Protein AF-A0A8T3WLY7-F1 (afdb_monomer_lite)

Secondary structure (DSSP, 8-state):
-PPEEBGGG-----HHHHH-TT--EEE-TTS-EEE-GGG--S--TTTTT-TTS-EEBPPTT----SS-B-HHHHHHTTEEEETTEEEE----

Foldseek 3Di:
DAWAAAQVQQPLPCQLCVQDPQSQWDADPVSGIWGNPVSDPPPCRSQVRRPRLRTAAEPPPDDDDGRHDYCVRLVVVQWDDDRRYIDHPPDD

Structure (mmCIF, N/CA/C/O backbone):
data_AF-A0A8T3WLY7-F1
#
_entry.id   AF-A0A8T3WLY7-F1
#
loop_
_atom_site.group_PDB
_atom_site.id
_atom_site.type_symbol
_atom_site.label_atom_id
_atom_site.label_alt_id
_atom_site.label_comp_id
_atom_site.label_asym_id
_atom_site.label_entity_id
_atom_site.label_seq_id
_atom_site.pdbx_PDB_ins_code
_atom_site.Cartn_x
_atom_site.Cartn_y
_atom_site.Cartn_z
_atom_site.occupancy
_atom_site.B_iso_or_equiv
_atom_site.auth_seq_id
_atom_site.auth_comp_id
_atom_site.auth_asym_id
_atom_site.auth_atom_id
_atom_site.pdbx_PDB_model_num
ATOM 1 N N . MET A 1 1 ? 8.085 10.506 0.049 1.00 86.19 1 MET A N 1
ATOM 2 C CA . MET A 1 1 ? 7.329 9.671 0.955 1.00 86.19 1 MET A CA 1
ATOM 3 C C . MET A 1 1 ? 6.798 8.410 0.260 1.00 86.19 1 MET A C 1
ATOM 5 O O . MET A 1 1 ? 6.064 8.522 -0.717 1.00 86.19 1 MET A O 1
ATOM 9 N N . PRO A 1 2 ? 7.116 7.220 0.789 1.00 94.88 2 PRO A N 1
ATOM 10 C CA . PRO A 1 2 ? 6.537 5.960 0.329 1.00 94.88 2 PRO A CA 1
ATOM 11 C C . PRO A 1 2 ? 5.026 5.863 0.625 1.00 94.88 2 PRO A C 1
ATOM 13 O O . PRO A 1 2 ? 4.558 6.515 1.561 1.00 94.88 2 PRO A O 1
ATOM 16 N N . PRO A 1 3 ? 4.241 5.069 -0.130 1.00 96.75 3 PRO A N 1
ATOM 17 C CA . PRO A 1 3 ? 2.822 4.843 0.154 1.00 96.75 3 PRO A CA 1
ATOM 18 C C . PRO A 1 3 ? 2.604 3.868 1.327 1.00 96.75 3 PRO A C 1
ATOM 20 O O . PRO A 1 3 ? 3.508 3.142 1.727 1.00 96.75 3 PRO A O 1
ATOM 23 N N . ILE A 1 4 ? 1.381 3.804 1.853 1.00 97.25 4 ILE A N 1
ATOM 24 C CA . ILE A 1 4 ? 0.926 2.719 2.739 1.00 97.25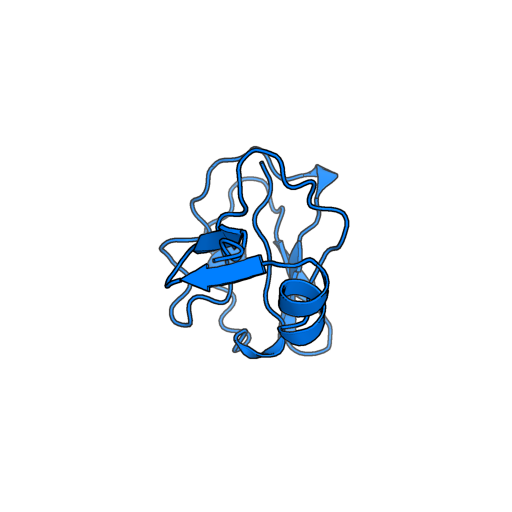 4 ILE A CA 1
ATOM 25 C C . ILE A 1 4 ? 0.183 1.692 1.885 1.00 97.25 4 ILE A C 1
ATOM 27 O O . ILE A 1 4 ? -0.699 2.071 1.115 1.00 97.25 4 ILE A O 1
ATOM 31 N N . ILE A 1 5 ? 0.506 0.407 2.042 1.00 97.62 5 ILE A N 1
ATOM 32 C CA . ILE A 1 5 ? -0.253 -0.691 1.431 1.00 97.62 5 ILE A CA 1
ATOM 33 C C . ILE A 1 5 ? -1.140 -1.342 2.488 1.00 97.62 5 ILE A C 1
ATOM 35 O O . ILE A 1 5 ? -0.636 -1.731 3.539 1.00 97.62 5 ILE A O 1
ATOM 39 N N . V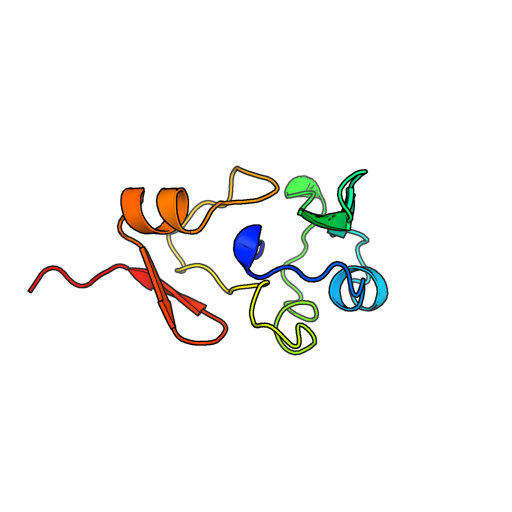AL A 1 6 ? -2.439 -1.444 2.208 1.00 97.81 6 VAL A N 1
ATOM 40 C CA . VAL A 1 6 ? -3.445 -2.042 3.095 1.00 97.81 6 VAL A CA 1
ATOM 41 C C . VAL A 1 6 ? -3.755 -3.459 2.634 1.00 97.81 6 VAL A C 1
ATOM 43 O O . VAL A 1 6 ? -4.324 -3.648 1.555 1.00 97.81 6 VAL A O 1
ATOM 46 N N . GLN A 1 7 ? -3.390 -4.445 3.449 1.00 97.12 7 GLN A N 1
ATOM 47 C CA . GLN A 1 7 ? -3.502 -5.864 3.112 1.00 97.12 7 GLN A CA 1
ATOM 48 C C . GLN A 1 7 ? -4.936 -6.259 2.738 1.00 97.12 7 GLN A C 1
ATOM 50 O O . GLN A 1 7 ? -5.169 -6.843 1.685 1.00 97.12 7 GLN A O 1
ATOM 55 N N . GLU A 1 8 ? -5.912 -5.885 3.563 1.00 96.94 8 GLU A N 1
ATOM 56 C CA . GLU A 1 8 ? -7.307 -6.323 3.450 1.00 96.94 8 GLU A CA 1
ATOM 57 C C . GLU A 1 8 ? -8.035 -5.743 2.231 1.00 96.94 8 GLU A C 1
ATOM 59 O O . GLU A 1 8 ? -9.034 -6.299 1.777 1.00 96.94 8 GLU A O 1
ATOM 64 N N . LYS A 1 9 ? -7.534 -4.631 1.682 1.00 97.19 9 LYS A N 1
ATOM 65 C CA . LYS A 1 9 ? -8.079 -4.003 0.470 1.00 97.19 9 LYS A CA 1
ATOM 66 C C . LYS A 1 9 ? -7.388 -4.476 -0.803 1.00 97.19 9 LYS A C 1
ATOM 68 O O . LYS A 1 9 ? -7.874 -4.200 -1.905 1.00 97.19 9 LYS A O 1
ATOM 73 N N . CYS A 1 10 ? -6.228 -5.119 -0.691 1.00 97.94 10 CYS A N 1
ATOM 74 C CA . CYS A 1 10 ? -5.478 -5.568 -1.849 1.00 97.94 10 CYS A CA 1
ATOM 75 C C . CYS A 1 10 ? -6.161 -6.791 -2.471 1.00 97.94 10 CYS A C 1
ATOM 77 O O . CYS A 1 10 ? -6.452 -7.767 -1.792 1.00 97.94 10 CYS A O 1
ATOM 79 N N . ILE A 1 11 ? -6.400 -6.741 -3.781 1.00 97.81 11 ILE A N 1
ATOM 80 C CA . ILE A 1 11 ? -7.016 -7.842 -4.544 1.00 97.81 11 ILE A CA 1
ATOM 81 C C . ILE A 1 11 ? -6.021 -8.544 -5.479 1.00 97.81 11 ILE A C 1
ATOM 83 O O . ILE A 1 11 ? -6.429 -9.242 -6.401 1.00 97.81 11 ILE A O 1
ATOM 87 N N . GLY A 1 12 ? -4.723 -8.271 -5.330 1.00 97.62 12 GLY A N 1
ATOM 88 C CA . GLY A 1 12 ? -3.683 -8.903 -6.143 1.00 97.62 12 GLY A CA 1
ATOM 89 C C . GLY A 1 12 ? -3.670 -8.541 -7.630 1.00 97.62 12 GLY A C 1
ATOM 90 O O . GLY A 1 12 ? -3.100 -9.269 -8.432 1.00 97.62 12 GLY A O 1
ATOM 91 N N . CYS A 1 13 ? -4.270 -7.415 -8.037 1.00 97.81 13 CYS A N 1
ATOM 92 C CA . CYS A 1 13 ? -4.372 -7.058 -9.461 1.00 97.81 13 CYS A CA 1
ATOM 93 C C . CYS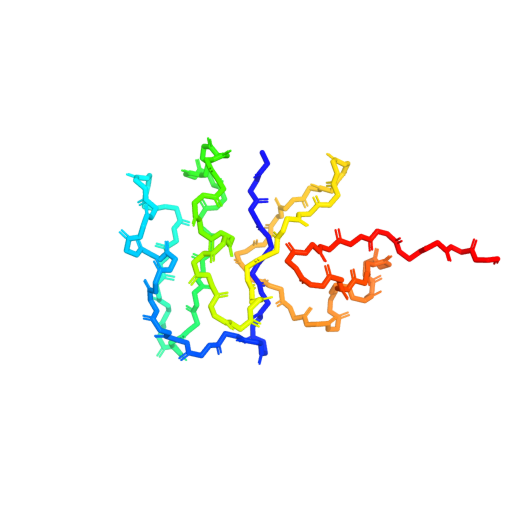 A 1 13 ? -3.040 -6.667 -10.136 1.00 97.81 13 CYS A C 1
ATOM 95 O O . CYS A 1 13 ? -2.982 -6.584 -11.360 1.00 97.81 13 CYS A O 1
ATOM 97 N N . GLY A 1 14 ? -1.988 -6.361 -9.366 1.00 97.12 14 GLY A N 1
ATOM 98 C CA . GLY A 1 14 ? -0.659 -6.014 -9.890 1.00 97.12 14 GLY A CA 1
ATOM 99 C C . GLY A 1 14 ? -0.536 -4.655 -10.601 1.00 97.12 14 GLY A C 1
ATOM 100 O O . GLY A 1 14 ? 0.552 -4.309 -11.057 1.00 97.12 14 GLY A O 1
ATOM 101 N N . ALA A 1 15 ? -1.599 -3.843 -10.676 1.00 97.94 15 ALA A N 1
ATOM 102 C CA . ALA A 1 15 ? -1.574 -2.552 -11.378 1.00 97.94 15 ALA A CA 1
ATOM 103 C C . ALA A 1 15 ? -0.502 -1.586 -10.834 1.00 97.94 15 ALA A C 1
ATOM 105 O O . ALA A 1 15 ? 0.188 -0.907 -11.595 1.00 97.94 15 ALA A O 1
ATOM 106 N N . CYS A 1 16 ? -0.326 -1.555 -9.512 1.00 97.88 16 CYS A N 1
ATOM 107 C CA . CYS A 1 16 ? 0.664 -0.710 -8.850 1.00 97.88 16 CYS A CA 1
ATOM 108 C C . CYS A 1 16 ? 2.115 -1.152 -9.135 1.00 97.88 16 CYS A C 1
ATOM 110 O O . CYS A 1 16 ? 2.988 -0.302 -9.302 1.00 97.88 16 CYS A O 1
ATOM 112 N N . VAL A 1 17 ? 2.357 -2.462 -9.263 1.00 97.75 17 VAL A N 1
ATOM 113 C CA . VAL A 1 17 ? 3.655 -3.037 -9.654 1.00 97.75 17 VAL A CA 1
ATOM 114 C C . VAL A 1 17 ? 3.982 -2.671 -11.100 1.00 97.75 17 VAL A C 1
ATOM 116 O O . VAL A 1 17 ? 5.097 -2.247 -11.390 1.00 97.75 17 VAL A O 1
ATOM 119 N N . ALA A 1 18 ? 3.000 -2.782 -11.999 1.00 97.81 18 ALA A N 1
ATOM 120 C CA . ALA A 1 18 ? 3.181 -2.507 -13.422 1.00 97.81 18 ALA A CA 1
ATOM 121 C C . ALA A 1 18 ? 3.504 -1.033 -13.722 1.00 97.81 18 ALA A C 1
ATOM 123 O O . ALA A 1 18 ? 4.275 -0.756 -14.640 1.00 97.81 18 ALA A O 1
ATOM 124 N N . VAL A 1 19 ? 2.923 -0.091 -12.969 1.00 97.69 19 VAL A N 1
ATOM 125 C CA . VAL A 1 19 ? 3.119 1.347 -13.215 1.00 97.69 19 VAL A CA 1
ATOM 126 C C . VAL A 1 19 ? 4.377 1.910 -12.548 1.00 97.69 19 VAL A C 1
ATOM 128 O O . VAL A 1 19 ? 4.881 2.934 -12.995 1.00 97.69 19 VAL A O 1
ATOM 131 N N . CYS A 1 20 ? 4.896 1.277 -11.488 1.00 97.50 20 CYS A N 1
ATOM 132 C CA . CYS A 1 20 ? 6.004 1.830 -10.710 1.00 97.50 20 CYS A CA 1
ATOM 133 C C . CYS A 1 20 ? 7.339 1.749 -11.483 1.00 97.50 20 CYS A C 1
ATOM 135 O O . CYS A 1 20 ? 7.895 0.654 -11.624 1.00 97.50 20 CYS A O 1
ATOM 137 N N . PRO A 1 21 ? 7.937 2.880 -11.910 1.00 96.38 21 PRO A N 1
ATOM 138 C CA . PRO A 1 21 ? 9.168 2.853 -12.707 1.00 96.38 21 PRO A CA 1
ATOM 139 C C . PRO A 1 21 ? 10.395 2.397 -11.898 1.00 96.38 21 PRO A C 1
ATOM 141 O O . PRO A 1 21 ? 11.365 1.895 -12.464 1.00 96.38 21 PRO A O 1
ATOM 144 N N . PHE A 1 22 ? 10.336 2.516 -10.569 1.00 96.81 22 PHE A N 1
ATOM 145 C CA . PHE A 1 22 ? 11.425 2.170 -9.650 1.00 96.81 22 PHE A CA 1
ATOM 146 C C . PHE A 1 22 ? 11.364 0.730 -9.137 1.00 96.81 22 PHE A C 1
ATOM 148 O O . PHE A 1 22 ? 12.254 0.300 -8.404 1.00 96.81 22 PHE A O 1
ATOM 155 N N . LYS A 1 23 ? 10.322 -0.032 -9.510 1.00 95.81 23 LYS A N 1
ATOM 156 C CA . LYS A 1 23 ? 10.090 -1.396 -9.003 1.00 95.81 23 LYS A CA 1
ATOM 157 C C . LYS A 1 23 ? 10.114 -1.442 -7.469 1.00 95.81 23 LYS A C 1
ATOM 159 O O . LYS A 1 23 ? 10.724 -2.324 -6.865 1.00 95.81 23 LYS A O 1
ATOM 164 N N . ALA A 1 24 ? 9.484 -0.443 -6.853 1.00 97.50 24 ALA A N 1
ATOM 165 C CA . ALA A 1 24 ? 9.354 -0.337 -5.406 1.00 97.50 24 ALA A CA 1
ATOM 166 C C . ALA A 1 24 ? 8.218 -1.210 -4.854 1.00 97.50 24 ALA A C 1
ATOM 168 O O . ALA A 1 24 ? 8.069 -1.299 -3.645 1.00 97.50 24 ALA A O 1
ATOM 169 N N . LEU A 1 25 ? 7.418 -1.837 -5.718 1.00 97.25 25 LEU A N 1
ATOM 170 C CA . LEU A 1 25 ? 6.326 -2.726 -5.340 1.00 97.25 25 LEU A CA 1
ATOM 171 C C . LEU A 1 25 ? 6.544 -4.097 -5.975 1.00 97.25 25 LEU A C 1
ATOM 173 O O . LEU A 1 25 ? 6.903 -4.175 -7.151 1.00 97.25 25 LEU A O 1
ATOM 177 N N . GLU A 1 26 ? 6.300 -5.152 -5.210 1.00 97.50 26 GLU A N 1
ATOM 178 C CA . GLU A 1 26 ? 6.335 -6.546 -5.658 1.00 97.50 26 GLU A CA 1
ATOM 179 C C . GLU A 1 26 ? 5.096 -7.297 -5.164 1.00 97.50 26 GLU A C 1
ATOM 181 O O . GLU A 1 26 ? 4.406 -6.818 -4.271 1.00 97.50 26 GLU A O 1
ATOM 186 N N . MET A 1 27 ? 4.768 -8.429 -5.785 1.00 97.69 27 MET A N 1
ATOM 187 C CA . MET A 1 27 ? 3.694 -9.304 -5.306 1.00 97.69 27 MET A CA 1
ATOM 188 C C . MET A 1 27 ? 4.313 -10.409 -4.453 1.00 97.69 27 MET A C 1
ATOM 190 O O . MET A 1 27 ? 5.294 -11.016 -4.890 1.00 97.69 27 MET A O 1
ATOM 194 N N . ASP A 1 28 ? 3.752 -10.664 -3.275 1.00 95.81 28 ASP A N 1
ATOM 195 C CA . ASP A 1 28 ? 4.153 -11.784 -2.422 1.00 95.81 28 ASP A CA 1
ATOM 196 C C . ASP A 1 28 ? 3.492 -13.115 -2.840 1.00 95.81 28 ASP A C 1
ATOM 198 O O . ASP A 1 28 ? 2.795 -13.212 -3.856 1.00 95.81 28 ASP A O 1
ATOM 202 N N . GLU A 1 29 ? 3.733 -14.161 -2.046 1.00 94.69 29 GLU A N 1
ATOM 203 C CA . GLU A 1 29 ? 3.183 -15.506 -2.259 1.00 94.69 29 GLU A CA 1
ATOM 204 C C . GLU A 1 29 ? 1.654 -15.573 -2.065 1.00 94.69 29 GLU A C 1
ATOM 206 O O . GLU A 1 29 ? 0.997 -16.427 -2.664 1.00 94.69 29 GLU A O 1
ATOM 211 N N . ASP A 1 30 ? 1.081 -14.639 -1.300 1.00 94.50 30 ASP A N 1
ATOM 212 C CA . ASP A 1 30 ? -0.349 -14.540 -0.991 1.00 94.50 30 ASP A CA 1
ATOM 213 C C . ASP A 1 30 ? -1.105 -13.597 -1.957 1.00 94.50 30 ASP A C 1
ATOM 215 O O . ASP A 1 30 ? -2.298 -13.335 -1.784 1.00 94.50 30 ASP A O 1
ATOM 219 N N . ASN A 1 31 ? -0.448 -13.127 -3.026 1.00 95.19 31 ASN A N 1
ATOM 220 C CA . ASN A 1 31 ? -0.952 -12.128 -3.978 1.00 95.19 31 ASN A CA 1
ATOM 221 C C . ASN A 1 31 ? -1.292 -10.769 -3.341 1.00 95.19 31 ASN A C 1
ATOM 223 O O . ASN A 1 31 ? -2.175 -10.049 -3.820 1.00 95.19 31 ASN A O 1
ATOM 227 N N . ILE A 1 32 ? -0.556 -10.369 -2.311 1.00 97.50 32 ILE A N 1
ATOM 228 C CA . ILE A 1 32 ? -0.584 -9.026 -1.742 1.00 97.50 32 ILE A CA 1
ATOM 229 C C . ILE A 1 32 ? 0.592 -8.225 -2.298 1.00 97.50 32 ILE A C 1
ATOM 231 O O . ILE A 1 32 ? 1.696 -8.726 -2.503 1.00 97.50 32 ILE A O 1
ATOM 235 N N . ALA A 1 33 ? 0.337 -6.954 -2.605 1.00 97.69 33 ALA A N 1
ATOM 236 C CA . ALA A 1 33 ? 1.401 -6.047 -3.005 1.00 97.69 33 ALA A CA 1
ATOM 237 C C . ALA A 1 33 ? 2.234 -5.649 -1.775 1.00 97.69 33 ALA A C 1
ATOM 239 O O . ALA A 1 33 ? 1.686 -5.143 -0.799 1.00 97.69 33 ALA A O 1
ATOM 240 N N . GLU A 1 34 ? 3.551 -5.801 -1.845 1.00 97.31 34 GLU A N 1
ATOM 241 C CA . GLU A 1 34 ? 4.497 -5.367 -0.823 1.00 97.31 34 GLU A CA 1
ATOM 242 C C . GLU A 1 34 ? 5.330 -4.181 -1.297 1.00 97.31 34 GLU A C 1
ATOM 244 O O . GLU A 1 34 ? 5.832 -4.155 -2.422 1.00 97.31 34 GLU A O 1
ATOM 249 N N . LEU A 1 35 ? 5.533 -3.205 -0.412 1.00 97.38 35 LEU A N 1
ATOM 250 C CA . LEU A 1 35 ? 6.404 -2.064 -0.658 1.00 97.38 35 LEU A CA 1
ATOM 251 C C . LEU A 1 35 ? 7.845 -2.336 -0.210 1.00 97.38 35 LEU A C 1
ATOM 253 O O . LEU A 1 35 ? 8.128 -2.549 0.968 1.00 97.38 35 LEU A O 1
ATOM 257 N N . ILE A 1 36 ? 8.789 -2.169 -1.129 1.00 96.56 36 ILE A N 1
ATOM 258 C CA . ILE A 1 36 ? 10.218 -2.054 -0.846 1.00 96.56 36 ILE A CA 1
ATOM 259 C C . ILE A 1 36 ? 10.527 -0.578 -0.580 1.00 96.56 36 ILE A C 1
ATOM 261 O O . ILE A 1 36 ? 10.836 0.187 -1.495 1.00 96.56 36 ILE A O 1
ATOM 265 N N . VAL A 1 37 ? 10.434 -0.182 0.692 1.00 93.75 37 VAL A N 1
ATOM 266 C CA . VAL A 1 37 ? 10.552 1.215 1.155 1.00 93.75 37 VAL A CA 1
ATOM 267 C C . VAL A 1 37 ? 11.795 1.919 0.596 1.00 93.75 37 VAL A C 1
ATOM 269 O O . VAL A 1 37 ? 11.708 3.064 0.169 1.00 93.75 37 VAL A O 1
ATOM 272 N N . GLU A 1 38 ? 12.928 1.221 0.537 1.00 93.75 38 GLU A N 1
ATOM 273 C CA . GLU A 1 38 ? 14.220 1.764 0.090 1.00 93.75 38 GLU A CA 1
ATOM 274 C C . GLU A 1 38 ? 14.283 2.113 -1.402 1.00 93.75 38 GLU A C 1
ATOM 276 O O . GLU A 1 38 ? 15.171 2.849 -1.815 1.00 93.75 38 GLU A O 1
ATOM 281 N N . LYS A 1 39 ? 13.372 1.576 -2.220 1.00 95.56 39 LYS A N 1
ATOM 282 C CA . LYS A 1 39 ? 13.325 1.828 -3.669 1.00 95.56 39 LYS A CA 1
ATOM 283 C C . LYS A 1 39 ? 12.296 2.887 -4.058 1.00 95.56 39 LYS A C 1
ATOM 285 O O . LYS A 1 39 ? 12.140 3.179 -5.241 1.00 95.56 39 LYS A O 1
ATOM 290 N N . CYS A 1 40 ? 11.509 3.384 -3.106 1.00 96.06 40 CYS A N 1
ATOM 291 C CA . CYS A 1 40 ? 10.438 4.317 -3.412 1.00 96.06 40 CYS A CA 1
ATOM 292 C C . CYS A 1 40 ? 10.993 5.735 -3.570 1.00 96.06 40 CYS A C 1
ATOM 294 O O . CYS A 1 40 ? 11.481 6.318 -2.611 1.00 96.06 40 CYS A O 1
ATOM 296 N N . GLU A 1 41 ? 10.860 6.284 -4.775 1.00 94.25 41 GLU A N 1
ATOM 297 C CA . GLU A 1 41 ? 11.293 7.643 -5.138 1.00 94.25 41 GLU A CA 1
ATOM 298 C C . GLU A 1 41 ? 10.099 8.609 -5.263 1.00 94.25 41 GLU A C 1
ATOM 300 O O . GLU A 1 41 ? 10.137 9.588 -6.001 1.00 94.25 41 GLU A O 1
ATOM 305 N N . ASP A 1 42 ? 9.003 8.328 -4.551 1.00 88.88 42 ASP A N 1
ATOM 306 C CA . ASP A 1 42 ? 7.941 9.311 -4.286 1.00 88.88 42 ASP A CA 1
ATOM 307 C C . ASP A 1 42 ? 7.154 9.820 -5.505 1.00 88.88 42 ASP A C 1
ATOM 309 O O . ASP A 1 42 ? 6.604 10.920 -5.498 1.00 88.88 42 ASP A O 1
ATOM 313 N N . ASP A 1 43 ? 7.056 8.994 -6.544 1.00 93.56 43 ASP A N 1
ATOM 314 C CA . ASP A 1 43 ? 6.383 9.322 -7.810 1.00 93.56 43 ASP A CA 1
ATOM 315 C C . ASP A 1 43 ? 4.844 9.218 -7.753 1.00 93.56 43 ASP A C 1
ATOM 317 O O . ASP A 1 43 ? 4.135 9.775 -8.586 1.00 93.56 43 ASP A O 1
ATOM 321 N N . TRP A 1 44 ? 4.294 8.537 -6.741 1.00 94.19 44 TRP A N 1
ATOM 322 C CA . TRP A 1 44 ? 2.848 8.392 -6.484 1.00 94.19 44 TRP A CA 1
ATOM 323 C C . TRP A 1 44 ? 1.997 7.720 -7.566 1.00 94.19 44 TRP A C 1
ATOM 325 O O . TRP A 1 44 ? 0.799 7.544 -7.338 1.00 94.19 44 TRP A O 1
ATOM 335 N N . SER A 1 45 ? 2.569 7.288 -8.689 1.00 96.00 45 SER A N 1
ATOM 336 C CA . SER A 1 45 ? 1.856 6.602 -9.780 1.00 96.00 45 SER A CA 1
ATOM 337 C C . SER A 1 45 ? 1.032 5.394 -9.328 1.00 96.00 45 SER A C 1
ATOM 339 O O . SER A 1 45 ? -0.016 5.114 -9.904 1.00 96.00 45 SER A O 1
ATOM 341 N N . CYS A 1 46 ? 1.452 4.713 -8.262 1.00 97.12 46 CYS A N 1
ATOM 342 C CA . CYS A 1 46 ? 0.756 3.564 -7.683 1.00 97.12 46 CYS A CA 1
ATOM 343 C C . CYS A 1 46 ? -0.606 3.894 -7.038 1.00 97.12 46 CYS A C 1
ATOM 345 O O . CYS A 1 46 ? -1.485 3.035 -7.017 1.00 97.12 46 CYS A O 1
ATOM 347 N N . VAL A 1 47 ? -0.795 5.114 -6.526 1.00 97.06 47 VAL A N 1
ATOM 348 C CA . VAL A 1 47 ? -2.010 5.519 -5.800 1.00 97.06 47 VAL A CA 1
ATOM 349 C C . VAL A 1 47 ? -3.238 5.599 -6.720 1.00 97.06 47 VAL A C 1
ATOM 351 O O . VAL A 1 47 ? -4.214 4.903 -6.449 1.00 97.06 47 VAL A O 1
ATOM 354 N N . PRO A 1 48 ? -3.238 6.391 -7.816 1.00 96.88 48 PRO A N 1
ATOM 355 C CA . PRO A 1 48 ? -4.432 6.560 -8.647 1.00 96.88 48 PRO A CA 1
ATOM 356 C C . PRO A 1 48 ? -4.792 5.316 -9.468 1.00 96.88 48 PRO A C 1
ATOM 358 O O . PRO A 1 48 ? -5.923 5.213 -9.932 1.00 96.88 48 PRO A O 1
ATOM 361 N N . VAL A 1 49 ? -3.854 4.384 -9.675 1.00 97.38 49 VAL A N 1
ATOM 362 C CA . VAL A 1 49 ? -4.120 3.153 -10.439 1.00 97.38 49 VAL A CA 1
ATOM 363 C C . VAL A 1 49 ? -4.727 2.041 -9.589 1.00 97.38 49 VAL A C 1
ATOM 365 O O . VAL A 1 49 ? -5.165 1.037 -10.145 1.00 97.38 49 VAL A O 1
ATOM 368 N N . CYS A 1 50 ? -4.719 2.167 -8.257 1.00 97.75 50 CYS A N 1
ATOM 369 C CA . CYS A 1 50 ? -5.237 1.133 -7.374 1.00 97.75 50 CYS A CA 1
ATOM 370 C C . CYS A 1 50 ? -6.777 1.165 -7.369 1.00 97.75 50 CYS A C 1
ATOM 372 O O . CYS A 1 50 ? -7.358 2.096 -6.811 1.00 97.75 50 CYS A O 1
ATOM 374 N N . PRO A 1 51 ? -7.461 0.150 -7.931 1.00 96.62 51 PRO A N 1
ATOM 375 C CA . PRO A 1 51 ? -8.916 0.187 -8.090 1.00 96.62 51 PRO A CA 1
ATOM 376 C C . PRO A 1 51 ? -9.678 0.036 -6.767 1.00 96.62 51 PRO A C 1
ATOM 378 O O . PRO A 1 51 ? -10.86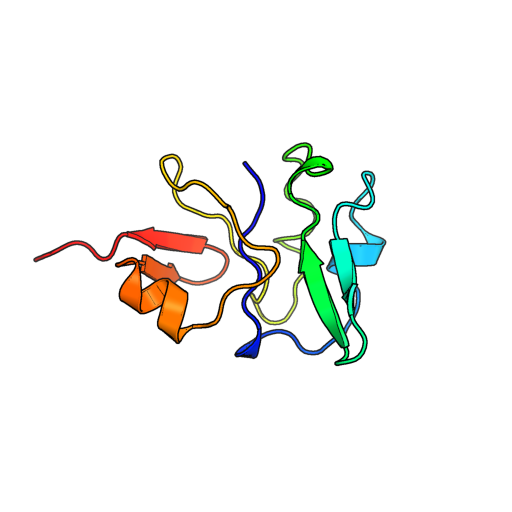1 0.351 -6.702 1.00 96.62 51 PRO A O 1
ATOM 381 N N . THR A 1 52 ? -9.016 -0.469 -5.726 1.00 97.12 52 THR A N 1
ATOM 382 C CA . THR A 1 52 ? -9.610 -0.751 -4.412 1.00 97.12 52 THR A CA 1
ATOM 383 C C . THR A 1 52 ? -9.129 0.195 -3.318 1.00 97.12 52 THR A C 1
ATOM 385 O O . THR A 1 52 ? -9.446 -0.017 -2.149 1.00 97.12 52 THR A O 1
ATOM 388 N N . GLU A 1 53 ? -8.349 1.222 -3.673 1.00 96.69 53 GLU A N 1
ATOM 389 C CA . GLU A 1 53 ? -7.772 2.169 -2.710 1.00 96.69 53 GLU A CA 1
ATOM 390 C C . GLU A 1 53 ? -6.932 1.472 -1.618 1.00 96.69 53 GLU A C 1
ATOM 392 O O . GLU A 1 53 ? -6.865 1.915 -0.473 1.00 96.69 53 GLU A O 1
ATOM 397 N N . ALA A 1 54 ? -6.281 0.358 -1.965 1.00 97.81 54 ALA A N 1
ATOM 398 C CA . ALA A 1 54 ? -5.352 -0.346 -1.082 1.00 97.81 54 ALA A CA 1
ATOM 399 C C . ALA A 1 54 ? -3.994 0.362 -0.962 1.00 97.81 54 ALA A C 1
ATOM 401 O O . ALA A 1 54 ? -3.242 0.089 -0.034 1.00 97.81 54 ALA A O 1
ATOM 402 N N . VAL A 1 55 ? -3.667 1.255 -1.901 1.00 97.62 55 VAL A N 1
ATOM 403 C CA . VAL A 1 55 ? -2.433 2.048 -1.902 1.00 97.62 55 VAL A CA 1
ATOM 404 C C . VAL A 1 55 ? -2.775 3.479 -1.509 1.00 97.62 55 VAL A C 1
ATOM 406 O O . VAL A 1 55 ? -3.447 4.190 -2.254 1.00 97.62 55 VAL A O 1
ATOM 409 N N . LEU A 1 56 ? -2.314 3.901 -0.336 1.00 97.50 56 LEU A N 1
ATOM 410 C CA . LEU A 1 56 ? -2.694 5.168 0.280 1.00 97.50 56 LEU A CA 1
ATOM 411 C C . LEU A 1 56 ? -1.511 6.126 0.372 1.00 97.50 56 LEU A C 1
ATOM 413 O O . LEU A 1 56 ? -0.382 5.721 0.657 1.00 97.50 56 LEU A O 1
ATOM 417 N N . LYS A 1 57 ? -1.782 7.422 0.217 1.00 97.00 57 LYS A N 1
ATOM 418 C CA . LYS A 1 57 ? -0.837 8.467 0.623 1.00 97.00 57 LYS A CA 1
ATOM 419 C C . LYS A 1 57 ? -0.852 8.605 2.148 1.00 97.00 57 LYS A C 1
ATOM 421 O O . LYS A 1 57 ? -1.933 8.832 2.697 1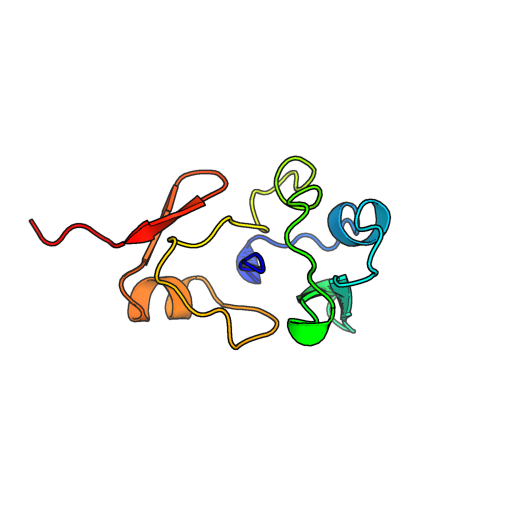.00 97.00 57 LYS A O 1
ATOM 426 N N . PRO A 1 58 ? 0.288 8.468 2.840 1.00 95.94 58 PRO A N 1
ATOM 427 C CA . PRO A 1 58 ? 0.355 8.732 4.272 1.00 95.94 58 PRO A CA 1
ATOM 428 C C . PRO A 1 58 ? 0.347 10.243 4.585 1.00 95.94 58 PRO A C 1
ATOM 430 O O . PRO A 1 58 ? 0.582 11.056 3.685 1.00 95.94 58 PRO A O 1
ATOM 433 N N . PRO A 1 59 ? 0.123 10.633 5.855 1.00 95.25 59 PRO A N 1
ATOM 434 C CA . PRO A 1 59 ? 0.382 11.993 6.335 1.00 95.25 59 PRO A CA 1
ATOM 435 C C . PRO A 1 59 ? 1.857 12.392 6.175 1.00 95.25 59 PRO A C 1
ATOM 437 O O . PRO A 1 59 ? 2.732 11.535 6.239 1.00 95.25 59 PRO A O 1
ATOM 440 N N . GLU A 1 60 ? 2.141 13.690 6.034 1.00 91.44 60 GLU A N 1
ATOM 441 C CA . GLU A 1 60 ? 3.501 14.211 5.786 1.00 91.44 60 GLU A CA 1
ATOM 442 C C . GLU A 1 60 ? 4.530 13.835 6.866 1.00 91.44 60 GLU A C 1
ATOM 444 O O . GLU A 1 60 ? 5.705 13.628 6.570 1.00 91.44 60 GLU A O 1
ATOM 449 N N . ASP A 1 61 ? 4.095 13.737 8.119 1.00 93.12 61 ASP A N 1
ATOM 450 C CA . ASP A 1 61 ? 4.914 13.403 9.285 1.00 93.12 61 ASP A CA 1
ATOM 451 C C . ASP A 1 61 ? 4.944 11.896 9.594 1.00 93.12 61 ASP A C 1
ATOM 453 O O . ASP A 1 61 ? 5.593 11.458 10.549 1.00 93.12 61 ASP A O 1
ATOM 457 N N . PHE A 1 62 ? 4.266 11.076 8.789 1.00 94.38 62 PHE A N 1
ATOM 458 C CA . PHE A 1 62 ? 4.227 9.636 8.985 1.00 94.38 62 PHE A CA 1
ATOM 459 C C . PHE A 1 62 ? 5.422 8.942 8.330 1.00 94.38 62 PHE A C 1
ATOM 461 O O . PHE A 1 62 ? 5.658 9.029 7.124 1.00 94.38 62 PHE A O 1
ATOM 468 N N . LYS A 1 63 ? 6.148 8.156 9.128 1.00 94.06 63 LYS A N 1
ATOM 469 C CA . LYS A 1 63 ? 7.253 7.335 8.636 1.00 94.06 63 LYS A CA 1
ATOM 470 C C . LYS A 1 63 ? 6.763 5.934 8.283 1.00 94.06 63 LYS A C 1
ATOM 472 O O . LYS A 1 63 ? 6.507 5.120 9.169 1.00 94.06 63 LYS A O 1
ATOM 477 N N . VAL A 1 64 ? 6.707 5.638 6.986 1.00 95.06 64 VAL A N 1
ATOM 478 C CA . VAL A 1 64 ? 6.495 4.274 6.491 1.00 95.06 64 VAL A CA 1
ATOM 479 C C . VAL A 1 64 ? 7.716 3.420 6.846 1.00 95.06 64 VAL A C 1
ATOM 481 O O . VAL A 1 64 ? 8.847 3.749 6.495 1.00 95.06 64 VAL A O 1
ATOM 484 N N . THR A 1 65 ? 7.488 2.343 7.589 1.00 92.69 65 THR A N 1
ATOM 485 C CA . THR A 1 65 ? 8.519 1.429 8.111 1.00 92.69 65 THR A CA 1
ATOM 486 C C . THR A 1 65 ? 8.246 -0.031 7.781 1.00 92.69 65 THR A C 1
ATOM 488 O O . THR A 1 65 ? 9.157 -0.850 7.881 1.00 92.69 65 THR A O 1
ATOM 491 N N . LYS A 1 66 ? 7.014 -0.370 7.392 1.00 94.56 66 LYS A N 1
ATOM 492 C CA . LYS A 1 66 ? 6.622 -1.719 6.988 1.00 94.56 66 LYS A CA 1
ATOM 493 C C . LYS A 1 66 ? 6.339 -1.771 5.496 1.00 94.56 66 LYS A C 1
ATOM 495 O O . LYS A 1 66 ? 6.008 -0.762 4.877 1.00 94.56 66 LYS A O 1
ATOM 500 N N . ARG A 1 67 ? 6.444 -2.981 4.954 1.00 96.12 67 ARG A N 1
ATOM 501 C CA . ARG A 1 67 ? 6.113 -3.288 3.561 1.00 96.12 67 ARG A CA 1
ATOM 502 C C . ARG A 1 67 ? 4.607 -3.256 3.307 1.00 96.12 67 ARG A C 1
ATOM 504 O O . ARG A 1 67 ? 4.171 -2.800 2.256 1.00 96.12 67 ARG A O 1
ATOM 511 N N . VAL A 1 68 ? 3.836 -3.721 4.288 1.00 97.19 68 VAL A N 1
ATOM 512 C CA . VAL A 1 68 ? 2.373 -3.811 4.276 1.00 97.19 68 VAL A CA 1
ATOM 513 C C . VAL A 1 68 ? 1.858 -3.511 5.682 1.00 97.19 68 VAL A C 1
ATOM 515 O O . VAL A 1 68 ? 2.551 -3.763 6.673 1.00 97.19 68 VAL A O 1
ATOM 518 N N . TYR A 1 69 ? 0.661 -2.941 5.755 1.00 97.50 69 TYR A N 1
ATOM 519 C CA . TYR A 1 69 ? -0.067 -2.656 6.981 1.00 97.50 69 TYR A CA 1
ATOM 520 C C . TYR A 1 69 ? -1.453 -3.294 6.914 1.00 97.50 69 TYR A C 1
ATOM 522 O O . TYR A 1 69 ? -2.076 -3.360 5.855 1.00 97.50 69 TYR A O 1
ATOM 530 N N . THR A 1 70 ? -1.954 -3.707 8.068 1.00 97.25 70 THR A N 1
ATOM 531 C CA . THR A 1 70 ? -3.360 -4.079 8.259 1.00 97.25 70 THR A CA 1
ATOM 532 C C . THR A 1 70 ? -4.199 -2.847 8.597 1.00 97.25 70 THR A C 1
ATOM 534 O O . THR A 1 70 ? -3.691 -1.874 9.169 1.00 97.25 70 THR A O 1
ATOM 537 N N . GLU A 1 71 ? -5.504 -2.881 8.320 1.00 95.81 71 GLU A N 1
ATOM 538 C CA . GLU A 1 71 ? -6.425 -1.811 8.743 1.00 95.81 71 GLU A CA 1
ATOM 539 C C . GLU A 1 71 ? -6.357 -1.572 10.260 1.00 95.81 71 GLU A C 1
ATOM 541 O O . GLU A 1 71 ? -6.366 -0.430 10.729 1.00 95.81 71 GLU A O 1
ATOM 546 N N . LYS A 1 72 ? -6.199 -2.654 11.031 1.00 96.31 72 LYS A N 1
ATOM 547 C CA . LYS A 1 72 ? -6.049 -2.600 12.488 1.00 96.31 72 LYS A CA 1
ATOM 548 C C . LYS A 1 72 ? -4.783 -1.856 12.913 1.00 96.31 72 LYS A C 1
ATOM 550 O O . LYS A 1 72 ? -4.837 -1.075 13.858 1.00 96.31 72 LYS A O 1
ATOM 555 N N . GLU A 1 73 ? -3.654 -2.079 12.245 1.00 97.06 73 GLU A N 1
ATOM 556 C CA . GLU A 1 73 ? -2.411 -1.361 12.547 1.00 97.06 73 GLU A CA 1
ATOM 557 C C . GLU A 1 73 ? -2.533 0.128 12.230 1.00 97.06 73 GLU A C 1
ATOM 559 O O . GLU A 1 73 ? -2.140 0.954 13.050 1.00 97.06 73 GLU A O 1
ATOM 564 N N . ILE A 1 74 ? -3.133 0.477 11.088 1.00 95.69 74 ILE A N 1
ATOM 565 C CA . ILE A 1 74 ? -3.403 1.870 10.701 1.00 95.69 74 ILE A CA 1
ATOM 566 C C . ILE A 1 74 ? -4.240 2.560 11.787 1.00 95.69 74 ILE A C 1
ATOM 568 O O . ILE A 1 74 ? -3.878 3.633 12.273 1.00 95.69 74 ILE A O 1
ATOM 572 N N . GLU A 1 75 ? -5.314 1.912 12.238 1.00 94.50 75 GLU A N 1
ATOM 573 C CA . GLU A 1 75 ? -6.161 2.431 13.310 1.00 94.50 75 GLU A CA 1
ATOM 574 C C . GLU A 1 75 ? -5.419 2.558 14.648 1.00 94.50 75 GLU A C 1
ATOM 576 O O . GLU A 1 75 ? -5.546 3.581 15.327 1.00 94.50 75 GLU A O 1
ATOM 581 N N . GLN A 1 76 ? -4.630 1.552 15.030 1.00 95.12 76 GLN A N 1
ATOM 582 C CA . GLN A 1 76 ? -3.847 1.563 16.270 1.00 95.12 76 GLN A CA 1
ATOM 583 C C . GLN A 1 76 ? -2.782 2.661 16.279 1.00 95.12 76 GLN A C 1
ATOM 585 O O . GLN A 1 76 ? -2.476 3.211 17.337 1.00 95.12 76 GLN A O 1
ATOM 590 N N . MET A 1 77 ? -2.255 3.020 15.109 1.00 93.62 77 MET A N 1
ATOM 591 C CA . MET A 1 77 ? -1.354 4.157 14.938 1.00 93.62 77 MET A CA 1
ATOM 592 C C . MET A 1 77 ? -2.085 5.505 15.011 1.00 93.62 77 MET A C 1
ATOM 594 O O . MET A 1 77 ? -1.436 6.543 14.986 1.00 93.62 77 MET A O 1
ATOM 598 N N . GLY A 1 78 ? -3.416 5.518 15.139 1.00 95.06 78 GLY A N 1
ATOM 599 C CA . GLY A 1 78 ? -4.220 6.736 15.193 1.00 95.06 78 GLY A CA 1
ATOM 600 C C . GLY A 1 78 ? -4.525 7.328 13.818 1.00 95.06 78 GLY A C 1
ATOM 601 O O . GLY A 1 78 ? -4.875 8.505 13.733 1.00 95.06 78 GLY A O 1
ATOM 602 N N . LEU A 1 79 ? -4.403 6.538 12.752 1.00 95.31 79 LEU A N 1
ATOM 603 C CA . LEU A 1 79 ? -4.778 6.933 11.401 1.00 95.31 79 LEU A CA 1
ATOM 604 C C . LEU A 1 79 ? -6.185 6.433 11.049 1.00 95.31 79 LEU A C 1
ATOM 606 O O . LEU A 1 79 ? -6.709 5.482 11.629 1.00 95.31 79 LEU A O 1
ATOM 610 N N . GLU A 1 80 ? -6.806 7.085 10.076 1.00 95.50 80 GLU A N 1
ATOM 611 C CA . GLU A 1 80 ? -8.033 6.652 9.413 1.00 95.50 80 GLU A CA 1
ATOM 612 C C . GLU A 1 80 ? -7.866 6.740 7.893 1.00 95.50 80 GLU A C 1
ATOM 614 O O . GLU A 1 80 ? -7.154 7.607 7.381 1.00 95.50 80 GLU A O 1
ATOM 619 N N . ILE A 1 81 ? -8.530 5.844 7.163 1.00 94.81 81 ILE A N 1
ATOM 620 C CA . ILE A 1 81 ? -8.486 5.806 5.700 1.00 94.81 81 ILE A CA 1
ATOM 621 C C . ILE A 1 81 ? -9.608 6.689 5.142 1.00 94.81 81 ILE A C 1
ATOM 623 O O . ILE A 1 81 ? -10.779 6.493 5.465 1.00 94.81 81 ILE A O 1
ATOM 627 N N . LYS A 1 82 ? -9.259 7.648 4.280 1.00 94.38 82 LYS A N 1
ATOM 628 C CA . LYS A 1 82 ? -10.192 8.526 3.559 1.00 94.38 82 LYS A CA 1
ATOM 629 C C . LYS A 1 82 ? -9.878 8.515 2.067 1.00 94.38 82 LYS A C 1
ATOM 631 O O . LYS A 1 82 ? -9.030 9.279 1.594 1.00 94.38 82 LYS A O 1
ATOM 636 N N . GLY A 1 83 ? -10.579 7.651 1.336 1.00 93.81 83 GLY A N 1
ATOM 637 C CA . GLY A 1 83 ? -10.307 7.399 -0.078 1.00 93.81 83 GLY A CA 1
ATOM 638 C C . GLY A 1 83 ? -8.871 6.912 -0.261 1.00 93.81 83 GLY A C 1
ATOM 639 O O . GLY A 1 83 ? -8.404 6.042 0.467 1.00 93.81 83 GLY A O 1
ATOM 640 N N . THR A 1 84 ? -8.123 7.577 -1.140 1.00 95.25 84 THR A N 1
ATOM 641 C CA . THR A 1 84 ? -6.713 7.277 -1.440 1.00 95.25 84 THR A CA 1
ATOM 642 C C . THR A 1 84 ? -5.697 7.827 -0.423 1.00 95.25 84 THR A C 1
ATOM 644 O O . THR A 1 84 ? -4.507 7.912 -0.731 1.00 95.25 84 THR A O 1
ATOM 647 N N . ASN A 1 85 ? -6.130 8.272 0.761 1.00 96.38 85 ASN A N 1
ATOM 648 C CA . ASN A 1 85 ? -5.251 8.863 1.776 1.00 96.38 85 ASN A CA 1
ATOM 649 C C . ASN A 1 85 ? -5.452 8.197 3.139 1.00 96.38 85 ASN A C 1
ATOM 651 O O . ASN A 1 85 ? -6.578 7.903 3.533 1.00 96.38 85 ASN A O 1
ATOM 655 N N . ALA A 1 86 ? -4.367 8.037 3.888 1.00 96.12 86 ALA A N 1
ATOM 656 C CA . ALA A 1 86 ? -4.406 7.822 5.326 1.00 96.12 86 ALA A CA 1
ATOM 657 C C . ALA A 1 86 ? -4.195 9.176 6.016 1.00 96.12 86 ALA A C 1
ATOM 659 O O . ALA A 1 86 ? -3.275 9.915 5.673 1.00 96.12 86 ALA A O 1
ATOM 660 N N . VAL A 1 87 ? -5.052 9.525 6.972 1.00 96.25 87 VAL A N 1
ATOM 661 C CA . VAL A 1 87 ? -4.983 10.800 7.702 1.00 96.25 87 VAL A CA 1
ATOM 662 C C . VAL A 1 87 ? -5.009 10.559 9.203 1.00 96.25 87 VAL A C 1
ATOM 664 O O . VAL A 1 87 ? -5.590 9.582 9.664 1.00 96.25 87 VAL A O 1
ATOM 667 N N . TRP A 1 88 ? -4.415 11.459 9.985 1.00 95.75 88 TRP A N 1
ATOM 668 C CA . TRP A 1 88 ? -4.536 11.411 11.441 1.00 95.75 88 TRP A CA 1
ATOM 669 C C . TRP A 1 88 ? -5.994 11.557 11.872 1.00 95.75 88 TRP A C 1
ATOM 671 O O . TRP A 1 88 ? -6.668 12.519 11.487 1.00 95.75 88 TRP A O 1
ATOM 681 N N . LYS A 1 89 ? -6.462 10.640 12.727 1.00 93.62 89 LYS A N 1
ATOM 682 C CA . LYS A 1 89 ? -7.737 10.795 13.426 1.00 93.62 89 LYS A CA 1
ATOM 683 C C . LYS A 1 89 ? -7.643 12.059 14.273 1.00 93.62 89 LYS A C 1
ATOM 685 O O . LYS A 1 89 ? -6.903 12.111 15.257 1.00 93.62 89 LYS A O 1
ATOM 690 N N . LYS A 1 90 ? -8.383 13.102 13.893 1.00 84.00 90 LYS A N 1
ATOM 691 C CA . LYS A 1 90 ? -8.500 14.306 14.720 1.00 84.00 90 LYS A CA 1
ATOM 692 C C . LYS A 1 90 ? -9.163 13.894 16.031 1.00 84.00 90 LYS A C 1
ATOM 694 O O . LYS A 1 90 ? -10.332 13.515 16.030 1.00 84.00 90 LYS A O 1
ATOM 699 N N . LYS A 1 91 ? -8.420 13.954 17.140 1.00 60.59 91 LYS A N 1
ATOM 700 C CA . LYS A 1 91 ? -9.029 13.905 18.472 1.00 60.59 91 LYS A CA 1
ATOM 701 C C . LYS A 1 91 ? -9.952 15.118 18.565 1.00 60.59 91 LYS A C 1
ATOM 703 O O . LYS A 1 91 ? -9.468 16.247 18.529 1.00 60.59 91 LYS A O 1
ATOM 708 N N . SER A 1 92 ? -11.258 14.861 18.535 1.00 56.06 92 SER A N 1
ATOM 709 C CA . SER A 1 92 ? -12.262 15.851 18.932 1.00 56.06 92 SER A CA 1
ATOM 710 C C . SER A 1 92 ? -12.130 16.135 20.421 1.00 56.06 92 SER A C 1
ATOM 712 O O . SER A 1 92 ? -11.738 15.194 21.151 1.00 56.06 92 SER A O 1
#

pLDDT: mean 95.0, std 5.94, range [56.06, 97.94]

Sequence (92 aa):
MPPIIVQEKCIGCGACVAVCPFKALEMDEDNIAELIVEKCEDDWSCVPVCPTEAVLKPPEDFKVTKRVYTEKEIEQMGLE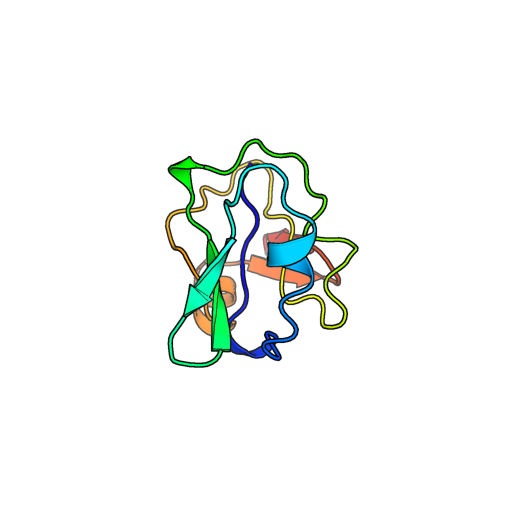IKGTNAVWKKKS

Radius of gyration: 12.23 Å; chains: 1; bounding box: 26×31×32 Å